Protein AF-A0A1E3HER6-F1 (afdb_monomer_lite)

Sequence (113 aa):
MSRLVAELTNVESRPDEAIKVEYTYLGNSVTRYLETDADEIDHRPRAFIARDSDTNSFQVFSFLRGGPDWRSYTAPCESLGEFGEEIGFDAKTSMVPLSEVSGHGDEAPNERK

Organism: NCBI:txid1295533

Foldseek 3Di:
DDPQPPDPPDKDQAQQKWKWKWWADPNDIDIDTANAQVGWDDPPPAKIWHDPGRIQKIWIWGDQPPDPDIDTGIGGQCCCQVVCVRSVTRIHIDIDGPVVVDPPDDPPPPPDD

Radius of gyration: 16.49 Å; chains: 1; bounding box: 39×60×30 Å

Secondary structure (DSSP, 8-state):
--GGGS--TT--B-TTEEEEEEEEETTEEEEEEE-STT-EEEETTTEEEEE-TTBSEEEEEE-TTS-S--EEEEEEGGGHHHHHHHHT--EEEEEEEHHHH---S--------

pLDDT: mean 76.6, std 16.82, range [33.25, 94.5]

Structure (mmCIF, N/CA/C/O backbone):
data_AF-A0A1E3HER6-F1
#
_entry.id   AF-A0A1E3HER6-F1
#
loop_
_atom_site.group_PDB
_atom_site.id
_atom_site.type_symbol
_atom_site.label_atom_id
_atom_site.label_alt_id
_atom_site.label_comp_id
_atom_site.label_asym_id
_atom_site.label_entity_id
_atom_site.label_seq_id
_atom_site.pdbx_PDB_ins_code
_atom_site.Cartn_x
_atom_site.Cartn_y
_atom_site.Cartn_z
_atom_site.occupancy
_atom_site.B_iso_or_equiv
_atom_site.auth_seq_id
_atom_site.auth_comp_id
_atom_site.auth_asym_id
_atom_site.auth_atom_id
_atom_site.pdbx_PDB_model_num
ATOM 1 N N . MET A 1 1 ? 15.747 -22.242 -2.089 1.00 33.25 1 MET A N 1
ATOM 2 C CA . MET A 1 1 ? 14.344 -22.260 -1.637 1.00 33.25 1 MET A CA 1
ATOM 3 C C . MET A 1 1 ? 13.894 -20.824 -1.501 1.00 33.25 1 MET A C 1
ATOM 5 O O . MET A 1 1 ? 14.561 -20.063 -0.812 1.00 33.25 1 MET A O 1
ATOM 9 N N . SER A 1 2 ? 12.871 -20.436 -2.256 1.00 35.81 2 SER A N 1
ATOM 10 C CA . SER A 1 2 ? 12.367 -19.067 -2.306 1.00 35.81 2 SER A CA 1
ATOM 11 C C . SER A 1 2 ? 11.874 -18.649 -0.925 1.00 35.81 2 SER A C 1
ATOM 13 O O . SER A 1 2 ? 10.928 -19.231 -0.408 1.00 35.81 2 SER A O 1
ATOM 15 N N . ARG A 1 3 ? 12.494 -17.618 -0.351 1.00 40.19 3 ARG A N 1
ATOM 16 C CA . ARG A 1 3 ? 12.094 -16.944 0.897 1.00 40.19 3 ARG A CA 1
ATOM 17 C C . ARG A 1 3 ? 10.776 -16.150 0.737 1.00 40.19 3 ARG A C 1
ATOM 19 O O . ARG A 1 3 ? 10.558 -15.180 1.438 1.00 40.19 3 ARG A O 1
ATOM 26 N N . LEU A 1 4 ? 9.937 -16.536 -0.229 1.00 49.03 4 LEU A N 1
ATOM 27 C CA . LEU A 1 4 ? 8.726 -15.829 -0.672 1.00 49.03 4 LEU A CA 1
ATOM 28 C C . LEU A 1 4 ? 7.452 -16.306 0.046 1.00 49.03 4 LEU A C 1
ATOM 30 O O . LEU A 1 4 ? 6.383 -15.771 -0.201 1.00 49.03 4 LEU A O 1
ATOM 34 N N . VAL A 1 5 ? 7.559 -17.315 0.914 1.00 44.72 5 VAL A N 1
ATOM 35 C CA . VAL A 1 5 ? 6.443 -17.854 1.714 1.00 44.72 5 VAL A CA 1
ATOM 36 C C . VAL A 1 5 ? 6.904 -18.082 3.157 1.00 44.72 5 VAL A C 1
ATOM 38 O O . VAL A 1 5 ? 6.536 -19.063 3.796 1.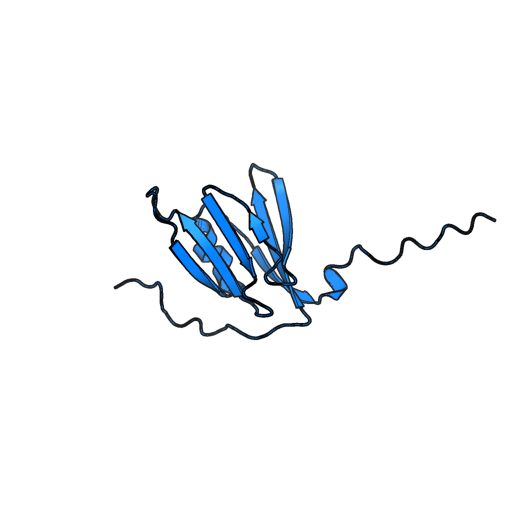00 44.72 5 VAL A O 1
ATOM 41 N N . ALA A 1 6 ? 7.798 -17.227 3.663 1.00 42.94 6 ALA A N 1
ATOM 42 C CA . ALA A 1 6 ? 7.960 -17.131 5.107 1.00 42.94 6 ALA A CA 1
ATOM 43 C C . ALA A 1 6 ? 6.688 -16.444 5.605 1.00 42.94 6 ALA A C 1
ATOM 45 O O . ALA A 1 6 ? 6.534 -15.245 5.415 1.00 42.94 6 ALA A O 1
ATOM 46 N N . GLU A 1 7 ? 5.747 -17.281 6.038 1.00 48.38 7 GLU A N 1
ATOM 47 C CA . GLU A 1 7 ? 4.558 -17.006 6.839 1.00 48.38 7 GLU A CA 1
ATOM 48 C C . GLU A 1 7 ? 4.267 -15.510 7.020 1.00 48.38 7 GLU A C 1
ATOM 50 O O . GLU A 1 7 ? 4.956 -14.812 7.758 1.00 48.38 7 GLU A O 1
ATOM 55 N N . LEU A 1 8 ? 3.228 -15.030 6.335 1.00 58.78 8 LEU A N 1
ATOM 56 C CA . LEU A 1 8 ? 2.583 -13.741 6.577 1.00 58.78 8 LEU A CA 1
ATOM 57 C C . LEU A 1 8 ? 2.040 -13.714 8.017 1.00 58.78 8 LEU A C 1
ATOM 59 O O . LEU A 1 8 ? 0.846 -13.884 8.234 1.00 58.78 8 LEU A O 1
ATOM 63 N N . THR A 1 9 ? 2.902 -13.587 9.025 1.00 59.31 9 THR A N 1
ATOM 64 C CA . THR A 1 9 ? 2.519 -13.796 10.430 1.00 59.31 9 THR A CA 1
ATOM 65 C C . THR A 1 9 ? 1.712 -12.650 11.034 1.00 59.31 9 THR A C 1
ATOM 67 O O . THR A 1 9 ? 1.248 -12.795 12.156 1.00 59.31 9 THR A O 1
ATOM 70 N N . ASN A 1 10 ? 1.488 -11.553 10.306 1.00 73.69 10 ASN A N 1
ATOM 71 C CA . ASN A 1 10 ? 0.916 -10.318 10.854 1.00 73.69 10 ASN A CA 1
ATOM 72 C C . ASN A 1 10 ? -0.229 -9.735 10.003 1.00 73.69 10 ASN A C 1
ATOM 74 O O . ASN A 1 10 ? -0.445 -8.525 10.020 1.00 73.69 10 ASN A O 1
ATOM 78 N N . VAL A 1 11 ? -0.946 -10.567 9.236 1.00 86.94 11 VAL A N 1
ATOM 79 C CA . VAL A 1 11 ? -2.130 -10.111 8.486 1.00 86.94 11 VAL A CA 1
ATOM 80 C C . VAL A 1 11 ? -3.369 -10.165 9.375 1.00 86.94 11 VAL A C 1
ATOM 82 O O . VAL A 1 11 ? -3.758 -11.226 9.859 1.00 86.94 11 VAL A O 1
ATOM 85 N N . GLU A 1 12 ? -4.002 -9.015 9.566 1.00 90.19 12 GLU A N 1
ATOM 86 C CA . GLU A 1 12 ? -5.171 -8.809 10.414 1.00 90.19 12 GLU A CA 1
ATOM 87 C C . GLU A 1 12 ? -6.226 -7.982 9.670 1.00 90.19 12 GLU A C 1
ATOM 89 O O . GLU A 1 12 ? -5.892 -7.071 8.912 1.00 90.19 12 GLU A O 1
ATOM 94 N N . SER A 1 13 ? -7.507 -8.275 9.913 1.00 91.56 13 SER A N 1
ATOM 95 C CA . SER A 1 13 ? -8.631 -7.456 9.436 1.00 91.56 13 SER A CA 1
ATOM 96 C C . SER A 1 13 ? -8.663 -6.127 10.196 1.00 91.56 13 SER A C 1
ATOM 98 O O . SER A 1 13 ? -8.592 -6.113 11.426 1.00 91.56 13 SER A O 1
ATOM 100 N N . ARG A 1 14 ? -8.732 -5.019 9.452 1.00 92.88 14 ARG A N 1
ATOM 101 C CA . ARG A 1 14 ? -8.686 -3.620 9.907 1.00 92.88 14 ARG A CA 1
ATOM 102 C C . ARG A 1 14 ? -9.716 -2.762 9.141 1.00 92.88 14 ARG A C 1
ATOM 104 O O . ARG A 1 14 ? -9.326 -1.824 8.444 1.00 92.88 14 ARG A O 1
ATOM 111 N N . PRO A 1 15 ? -11.022 -3.065 9.240 1.00 92.75 15 PRO A N 1
ATOM 112 C CA . PRO A 1 15 ? -12.056 -2.420 8.425 1.00 92.75 15 PRO A CA 1
ATOM 113 C C . PRO A 1 15 ? -12.256 -0.929 8.737 1.00 92.75 15 PRO A C 1
ATOM 115 O O . PRO A 1 15 ? -12.721 -0.192 7.877 1.00 92.75 15 PRO A O 1
ATOM 118 N N . ASP A 1 16 ? -11.883 -0.477 9.938 1.00 93.50 16 ASP A N 1
ATOM 119 C CA . ASP A 1 16 ? -12.033 0.916 10.389 1.00 93.50 16 ASP A CA 1
ATOM 120 C C . ASP A 1 16 ? -10.762 1.770 10.189 1.00 93.50 16 ASP A C 1
ATOM 122 O O . ASP A 1 16 ? -10.687 2.926 10.622 1.00 93.50 16 ASP A O 1
ATOM 126 N N . GLU A 1 17 ? -9.738 1.208 9.544 1.00 94.50 17 GLU A N 1
ATOM 127 C CA . GLU A 1 17 ? -8.456 1.860 9.273 1.00 94.50 17 GLU A CA 1
ATOM 128 C C . GLU A 1 17 ? -8.146 1.802 7.773 1.00 94.50 17 GLU A C 1
ATOM 130 O O . GLU A 1 17 ? -8.567 0.873 7.092 1.00 94.50 17 GLU A O 1
ATOM 135 N N . ALA A 1 18 ? -7.370 2.755 7.263 1.00 94.19 18 ALA A N 1
ATOM 136 C CA . ALA A 1 18 ? -6.752 2.727 5.942 1.00 94.19 18 ALA A CA 1
ATOM 137 C C . ALA A 1 18 ? -5.253 2.460 6.050 1.00 94.19 18 ALA A C 1
ATOM 139 O O . ALA A 1 18 ? -4.612 2.775 7.058 1.00 94.19 18 ALA A O 1
ATOM 140 N N . ILE A 1 19 ? -4.667 1.954 4.966 1.00 93.81 19 ILE A N 1
ATOM 141 C CA . ILE A 1 19 ? -3.215 1.921 4.838 1.00 93.81 19 ILE A CA 1
ATOM 142 C C . ILE A 1 19 ? -2.742 3.238 4.227 1.00 93.81 19 ILE A C 1
ATOM 144 O O . ILE A 1 19 ? -2.985 3.516 3.053 1.00 93.81 19 ILE A O 1
ATOM 148 N N . LYS A 1 20 ? -2.039 4.050 5.015 1.00 94.38 20 LYS A N 1
ATOM 149 C CA . LYS A 1 20 ? -1.319 5.222 4.517 1.00 94.38 20 LYS A CA 1
ATOM 150 C C . LYS A 1 20 ? 0.002 4.767 3.905 1.00 94.38 20 LYS A C 1
ATOM 152 O O . LYS A 1 20 ? 0.784 4.084 4.562 1.00 94.38 20 LYS A O 1
ATOM 157 N N . VAL A 1 21 ? 0.258 5.179 2.670 1.00 91.56 21 VAL A N 1
ATOM 158 C CA . VAL A 1 21 ? 1.479 4.888 1.914 1.00 91.56 21 VAL A CA 1
ATOM 159 C C . VAL A 1 21 ? 2.125 6.204 1.504 1.00 91.56 21 VAL A C 1
ATOM 161 O O . VAL A 1 21 ? 1.532 7.003 0.781 1.00 91.56 21 VAL A O 1
ATOM 164 N N . GLU A 1 22 ? 3.347 6.435 1.960 1.00 91.12 22 GLU A N 1
ATOM 165 C CA . GLU A 1 22 ? 4.142 7.626 1.672 1.00 91.12 22 GLU A CA 1
ATOM 166 C C . GLU A 1 22 ? 5.392 7.214 0.904 1.00 91.12 22 GLU A C 1
ATOM 168 O O . GLU A 1 22 ? 6.184 6.415 1.393 1.00 91.12 22 GLU A O 1
ATOM 173 N N . TYR A 1 23 ? 5.580 7.745 -0.300 1.00 87.44 23 TYR A N 1
ATOM 174 C CA . TYR A 1 23 ? 6.687 7.351 -1.170 1.00 87.44 23 TYR A CA 1
ATOM 175 C C . TYR A 1 23 ? 7.112 8.499 -2.084 1.00 87.44 23 TYR A C 1
ATOM 177 O O . TYR A 1 23 ? 6.383 9.476 -2.270 1.00 87.44 23 TYR A O 1
ATOM 185 N N . THR A 1 24 ? 8.307 8.396 -2.669 1.00 85.31 24 THR A N 1
ATOM 186 C CA . THR A 1 24 ? 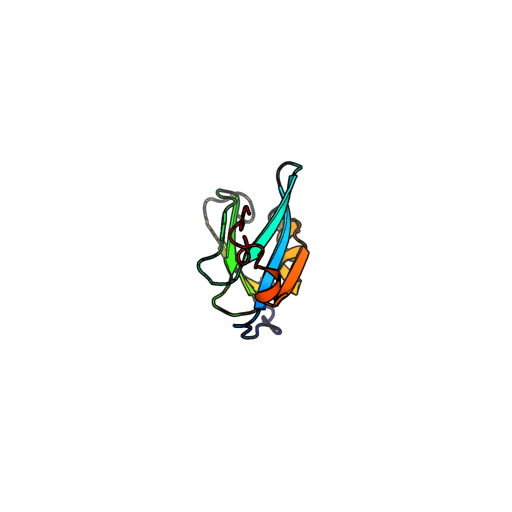8.785 9.360 -3.670 1.00 85.31 24 THR A CA 1
ATOM 187 C C . THR A 1 24 ? 8.742 8.741 -5.058 1.00 85.31 24 THR A C 1
ATOM 189 O O . THR A 1 24 ? 9.372 7.718 -5.309 1.00 85.31 24 THR A O 1
ATOM 192 N N . TYR A 1 25 ? 8.051 9.392 -5.991 1.00 77.62 25 TYR A N 1
ATOM 193 C CA . TYR A 1 25 ? 7.972 8.958 -7.381 1.00 77.62 25 TYR A CA 1
ATOM 194 C C . TYR A 1 25 ? 8.374 10.082 -8.328 1.00 77.62 25 TYR A C 1
ATOM 196 O O . TYR A 1 25 ? 7.824 11.183 -8.289 1.00 77.62 25 TYR A O 1
ATOM 204 N N . LEU A 1 26 ? 9.375 9.810 -9.173 1.00 79.94 26 LEU A N 1
ATOM 205 C CA . LEU A 1 26 ? 9.950 10.781 -10.116 1.00 79.94 26 LEU A CA 1
ATOM 206 C C . LEU A 1 26 ? 10.315 12.129 -9.454 1.00 79.94 26 LEU A C 1
ATOM 208 O O . LEU A 1 26 ? 10.141 13.188 -10.049 1.00 79.94 26 LEU A O 1
ATOM 212 N N . GLY A 1 27 ? 10.804 12.080 -8.209 1.00 81.25 27 GLY A N 1
ATOM 213 C CA . GLY A 1 27 ? 11.207 13.257 -7.431 1.00 81.25 27 GLY A CA 1
ATOM 214 C C . GLY A 1 27 ? 10.080 13.968 -6.675 1.00 81.25 27 GLY A C 1
ATOM 215 O O . GLY A 1 27 ? 10.357 14.956 -6.004 1.00 81.25 27 GLY A O 1
ATOM 216 N N . ASN A 1 28 ? 8.840 13.476 -6.741 1.00 83.62 28 ASN A N 1
ATOM 217 C CA . ASN A 1 28 ? 7.704 14.043 -6.013 1.00 83.62 28 ASN A CA 1
ATOM 218 C C . ASN A 1 28 ? 7.301 13.137 -4.853 1.00 83.62 28 ASN A C 1
ATOM 220 O O . ASN A 1 28 ? 7.123 11.933 -5.043 1.00 83.62 28 ASN A O 1
ATOM 224 N N . SER A 1 29 ? 7.117 13.722 -3.672 1.00 88.38 29 SER A N 1
ATOM 225 C CA . SER A 1 29 ? 6.517 13.031 -2.532 1.00 88.38 29 SER A CA 1
ATOM 226 C C . SER A 1 29 ? 5.022 12.841 -2.770 1.00 88.38 29 SER A C 1
ATOM 228 O O . SER A 1 29 ? 4.307 13.796 -3.074 1.00 88.38 29 SER A O 1
ATOM 230 N N . VAL A 1 30 ? 4.559 11.604 -2.634 1.00 88.50 30 VAL A N 1
ATOM 231 C CA . VAL A 1 30 ? 3.165 11.205 -2.797 1.00 88.50 30 VAL A CA 1
ATOM 232 C C . VAL A 1 30 ? 2.704 10.534 -1.511 1.00 88.50 30 VAL A C 1
ATOM 234 O O . VAL A 1 30 ? 3.407 9.694 -0.950 1.00 88.50 30 VAL A O 1
ATOM 237 N N . THR A 1 31 ? 1.500 10.886 -1.074 1.00 91.19 31 THR A N 1
ATOM 238 C CA . THR A 1 31 ? 0.776 10.173 -0.022 1.00 91.19 31 THR A CA 1
ATOM 239 C C . THR A 1 31 ? -0.485 9.578 -0.630 1.00 91.19 31 THR A C 1
ATOM 241 O O . THR A 1 31 ? -1.246 10.274 -1.306 1.00 91.19 31 THR A O 1
ATOM 244 N N . ARG A 1 32 ? -0.699 8.284 -0.407 1.00 91.75 32 ARG A N 1
ATOM 245 C CA . ARG A 1 32 ? -1.921 7.563 -0.763 1.00 91.75 32 ARG A CA 1
ATOM 246 C C . ARG A 1 32 ? -2.520 6.937 0.480 1.00 91.75 32 ARG A C 1
ATOM 248 O O . ARG A 1 32 ? -1.793 6.554 1.390 1.00 91.75 32 ARG A O 1
ATOM 255 N N . TYR A 1 33 ? -3.836 6.838 0.488 1.00 93.12 33 TYR A N 1
ATOM 256 C CA . TYR A 1 33 ? -4.594 6.127 1.502 1.00 93.12 33 TYR A CA 1
ATOM 257 C C . TYR A 1 33 ? -5.353 5.035 0.770 1.00 93.12 3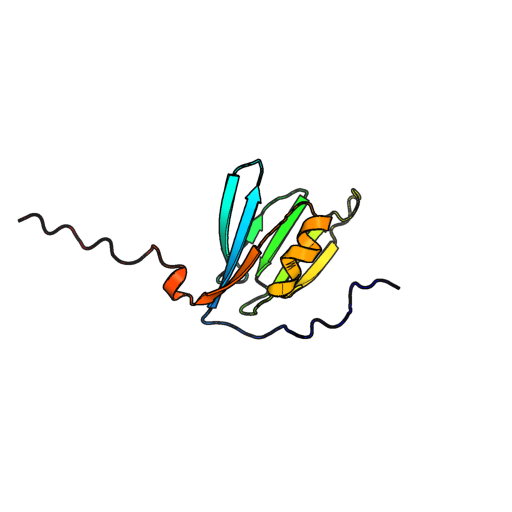3 TYR A C 1
ATOM 259 O O . TYR A 1 33 ? -6.033 5.333 -0.208 1.00 93.12 33 TYR A O 1
ATOM 267 N N . LEU A 1 34 ? -5.158 3.789 1.187 1.00 93.06 34 LEU A N 1
ATOM 268 C CA . LEU A 1 34 ? -5.878 2.648 0.642 1.00 93.06 34 LEU A CA 1
ATOM 269 C C . LEU A 1 34 ? -6.908 2.220 1.684 1.00 93.06 34 LEU A C 1
ATOM 271 O O . LEU A 1 34 ? -6.546 1.645 2.714 1.00 93.06 34 LEU A O 1
ATOM 275 N N . GLU A 1 35 ? -8.168 2.580 1.456 1.00 92.00 35 GLU A N 1
ATOM 276 C CA . GLU A 1 35 ? -9.286 2.284 2.354 1.00 92.00 35 GLU A CA 1
ATOM 277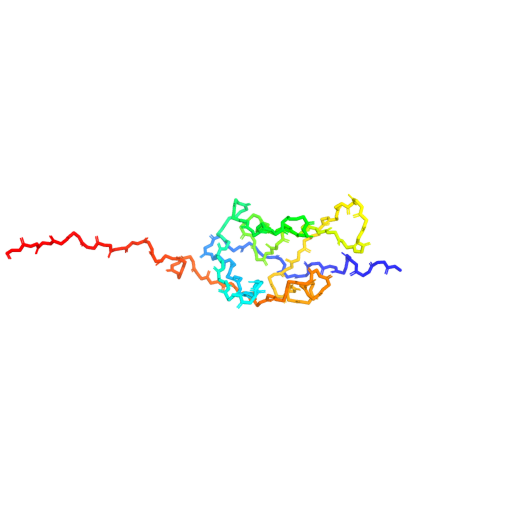 C C . GLU A 1 35 ? -9.843 0.890 2.065 1.00 92.00 35 GLU A C 1
ATOM 279 O O . GLU A 1 35 ? -10.194 0.156 2.983 1.00 92.00 35 GLU A O 1
ATOM 284 N N . THR A 1 36 ? -9.855 0.485 0.800 1.00 88.19 36 THR A N 1
ATOM 285 C CA . THR A 1 36 ? -10.442 -0.770 0.322 1.00 88.19 36 THR A CA 1
ATOM 286 C C . THR A 1 36 ? -9.561 -1.427 -0.740 1.00 88.19 36 THR A C 1
ATOM 288 O O . THR A 1 36 ? -8.571 -0.848 -1.186 1.00 88.19 36 THR A O 1
ATOM 291 N N . ASP A 1 37 ? -9.932 -2.628 -1.186 1.00 84.56 37 ASP A N 1
ATOM 292 C CA . ASP A 1 37 ? -9.285 -3.316 -2.311 1.00 84.56 37 ASP A CA 1
ATOM 293 C C . ASP A 1 37 ? -9.485 -2.613 -3.664 1.00 84.56 37 ASP A C 1
ATOM 295 O O . ASP A 1 37 ? -8.776 -2.914 -4.622 1.00 84.56 37 ASP A O 1
ATOM 299 N N . ALA A 1 38 ? -10.416 -1.656 -3.742 1.00 87.31 38 ALA A N 1
ATOM 300 C CA . ALA A 1 38 ? -10.588 -0.800 -4.910 1.00 87.31 38 ALA A CA 1
ATOM 301 C C . ALA A 1 38 ? -9.540 0.325 -4.991 1.00 87.31 38 ALA A C 1
ATOM 303 O O . ALA A 1 38 ? -9.369 0.921 -6.057 1.00 87.31 38 ALA A O 1
ATOM 304 N N . ASP A 1 39 ? -8.848 0.629 -3.888 1.00 88.94 39 ASP A N 1
ATOM 305 C CA . ASP A 1 39 ? -7.810 1.650 -3.860 1.00 88.94 39 ASP A CA 1
ATOM 306 C C . ASP A 1 39 ? -6.466 1.059 -4.284 1.00 88.94 39 ASP A C 1
ATOM 308 O O . ASP A 1 39 ? -5.935 0.120 -3.680 1.00 88.94 39 ASP A O 1
ATOM 312 N N . GLU A 1 40 ? -5.885 1.658 -5.321 1.00 90.00 40 GLU A N 1
ATOM 313 C CA . GLU A 1 40 ? -4.682 1.152 -5.966 1.00 90.00 40 GLU A CA 1
ATOM 314 C C . GLU A 1 40 ? -3.622 2.236 -6.188 1.00 90.00 40 GLU A C 1
ATOM 316 O O . GLU A 1 40 ? -3.891 3.410 -6.460 1.00 90.00 40 GLU A O 1
ATOM 321 N N . ILE A 1 41 ? -2.368 1.807 -6.111 1.00 89.31 41 ILE A N 1
ATOM 322 C CA . ILE A 1 41 ? -1.196 2.547 -6.553 1.00 89.31 41 ILE A CA 1
ATOM 323 C C . ILE A 1 41 ? -0.744 1.919 -7.866 1.00 89.31 41 ILE A C 1
ATOM 325 O O . ILE A 1 41 ? -0.078 0.879 -7.896 1.00 89.31 41 ILE A O 1
ATOM 329 N N . ASP A 1 42 ? -1.110 2.572 -8.965 1.00 87.75 42 ASP A N 1
ATOM 330 C CA . ASP A 1 42 ? -0.734 2.136 -10.301 1.00 87.75 42 ASP A CA 1
ATOM 331 C C . ASP A 1 42 ? 0.581 2.782 -10.755 1.00 87.75 42 ASP A C 1
ATOM 333 O O . ASP A 1 42 ? 0.681 3.985 -11.020 1.00 87.75 42 ASP A O 1
ATOM 337 N N . HIS A 1 43 ? 1.605 1.944 -10.880 1.00 81.75 43 HIS A N 1
ATOM 338 C CA . HIS A 1 43 ? 2.896 2.287 -11.463 1.00 81.75 43 HIS A CA 1
ATOM 339 C C . HIS A 1 43 ? 3.253 1.366 -12.627 1.00 81.75 43 HIS A C 1
ATOM 341 O O . HIS A 1 43 ? 4.435 1.109 -12.894 1.00 81.75 43 HIS A O 1
ATOM 347 N N . ARG A 1 44 ? 2.249 0.858 -13.350 1.00 82.81 44 ARG A N 1
ATOM 348 C CA . ARG A 1 44 ? 2.468 0.088 -14.573 1.00 82.81 44 ARG A CA 1
ATOM 349 C C . ARG A 1 44 ? 3.361 0.868 -15.554 1.00 82.81 44 ARG A C 1
ATOM 351 O O . ARG A 1 44 ? 3.234 2.084 -15.687 1.00 82.81 44 ARG A O 1
ATOM 358 N N . PRO A 1 45 ? 4.294 0.183 -16.241 1.00 77.81 45 PRO A N 1
ATOM 359 C CA . PRO A 1 45 ? 4.461 -1.266 -16.294 1.00 77.81 45 PRO A CA 1
ATOM 360 C C . PRO A 1 45 ? 5.420 -1.810 -15.223 1.00 77.81 45 PRO A C 1
ATOM 362 O O . PRO A 1 45 ? 5.969 -2.872 -15.432 1.00 77.81 45 PRO A O 1
ATOM 365 N N . ARG A 1 46 ? 5.722 -1.108 -14.124 1.00 77.56 46 ARG A N 1
ATOM 366 C CA . ARG A 1 46 ? 6.679 -1.606 -13.115 1.00 77.56 46 ARG A CA 1
ATOM 367 C C . ARG A 1 46 ? 6.012 -2.413 -12.013 1.00 77.56 46 ARG A C 1
ATOM 369 O O . ARG A 1 46 ? 6.431 -3.536 -11.732 1.00 77.56 46 ARG A O 1
ATOM 376 N N . ALA A 1 47 ? 5.002 -1.818 -11.393 1.00 81.88 47 ALA A N 1
ATOM 377 C CA . ALA A 1 47 ? 4.299 -2.406 -10.271 1.00 81.88 47 ALA A CA 1
ATOM 378 C C . ALA A 1 47 ? 2.863 -1.893 -10.197 1.00 81.88 47 ALA A C 1
ATOM 380 O O . ALA A 1 47 ? 2.542 -0.819 -10.704 1.00 81.88 47 ALA A O 1
ATOM 381 N N . PHE A 1 48 ? 2.026 -2.677 -9.548 1.00 86.31 48 PHE A N 1
ATOM 382 C CA . PHE A 1 48 ? 0.651 -2.366 -9.222 1.00 86.31 48 PHE A CA 1
ATOM 383 C C . PHE A 1 48 ? 0.403 -2.879 -7.803 1.00 86.31 48 PHE A C 1
ATOM 385 O O . PHE A 1 48 ? 0.723 -4.032 -7.510 1.00 86.31 48 PHE A O 1
ATOM 392 N N . ILE A 1 49 ? -0.070 -2.011 -6.912 1.00 89.19 49 ILE A N 1
ATOM 393 C CA . ILE A 1 49 ? -0.213 -2.310 -5.483 1.00 89.19 49 ILE A CA 1
ATOM 394 C C . ILE A 1 49 ? -1.628 -1.933 -5.064 1.00 89.19 49 ILE A C 1
ATOM 396 O O . ILE A 1 49 ? -2.018 -0.786 -5.244 1.00 89.19 49 ILE A O 1
ATOM 400 N N . ALA A 1 50 ? -2.369 -2.866 -4.484 1.00 91.19 50 ALA A N 1
ATOM 401 C CA . ALA A 1 50 ? -3.697 -2.622 -3.927 1.00 91.19 50 ALA A CA 1
ATOM 402 C C . ALA A 1 50 ? -3.756 -3.127 -2.486 1.00 91.19 50 ALA A C 1
ATOM 404 O O . ALA A 1 50 ? -2.921 -3.941 -2.076 1.00 91.19 50 ALA A O 1
ATOM 405 N N . ARG A 1 51 ? -4.731 -2.658 -1.708 1.00 92.56 51 ARG A N 1
ATOM 406 C CA . ARG A 1 51 ? -5.006 -3.249 -0.395 1.00 92.56 51 ARG A CA 1
ATOM 407 C C . ARG A 1 51 ? -5.594 -4.649 -0.570 1.00 92.56 51 ARG A C 1
ATOM 409 O O . ARG A 1 51 ? -6.385 -4.892 -1.475 1.00 92.56 51 ARG A O 1
ATOM 416 N N . ASP A 1 52 ? -5.212 -5.577 0.298 1.00 90.25 52 ASP A N 1
ATOM 417 C CA . ASP A 1 52 ? -5.827 -6.901 0.344 1.00 90.25 52 ASP A CA 1
ATOM 418 C C . ASP A 1 52 ? -7.109 -6.854 1.194 1.00 90.25 52 ASP A C 1
ATOM 420 O O . ASP A 1 52 ? -7.063 -7.010 2.419 1.00 90.25 52 ASP A O 1
ATOM 424 N N . SER A 1 53 ? -8.254 -6.593 0.552 1.00 89.00 53 SER A N 1
ATOM 425 C CA . SER A 1 53 ? -9.560 -6.414 1.214 1.00 89.00 53 SER A CA 1
ATOM 426 C C . SER A 1 53 ? -9.505 -5.303 2.280 1.00 89.00 53 SER A C 1
ATOM 428 O O . SER A 1 53 ? -8.995 -4.211 2.049 1.00 89.00 53 SER A O 1
ATOM 430 N N . ASP A 1 54 ? -10.012 -5.586 3.470 1.00 89.69 54 ASP A N 1
ATOM 431 C CA . ASP A 1 54 ? -10.027 -4.761 4.666 1.00 89.69 54 ASP A CA 1
ATOM 432 C C . ASP A 1 54 ? -8.830 -5.053 5.586 1.00 89.69 54 ASP A C 1
ATOM 434 O O . ASP A 1 54 ? -8.812 -4.626 6.736 1.00 89.69 54 ASP A O 1
ATOM 438 N N . THR A 1 55 ? -7.802 -5.773 5.128 1.00 92.06 55 THR A N 1
ATOM 439 C CA . THR A 1 55 ? -6.674 -6.168 5.990 1.00 92.06 55 THR A CA 1
ATOM 440 C C . THR A 1 55 ? -5.581 -5.103 6.081 1.00 92.06 5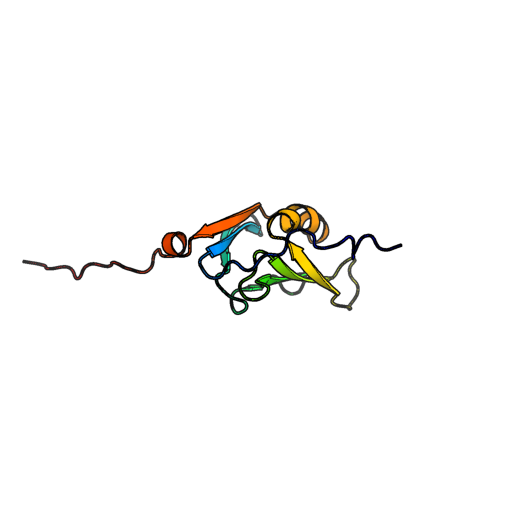5 THR A C 1
ATOM 442 O O . THR A 1 55 ? -5.566 -4.132 5.327 1.00 92.06 55 THR A O 1
ATOM 445 N N . ASN A 1 56 ? -4.627 -5.284 6.991 1.00 92.00 56 ASN A N 1
ATOM 446 C CA . ASN A 1 56 ? -3.379 -4.516 7.046 1.00 92.00 56 ASN A CA 1
ATOM 447 C C . ASN A 1 56 ? -2.312 -5.034 6.058 1.00 92.00 56 ASN A C 1
ATOM 449 O O . ASN A 1 56 ? -1.122 -5.011 6.375 1.00 92.00 56 ASN A O 1
ATOM 453 N N . SER A 1 57 ? -2.695 -5.540 4.888 1.00 91.56 57 SER A N 1
ATOM 454 C CA . SER A 1 57 ? -1.746 -6.039 3.892 1.00 91.56 57 SER A CA 1
ATOM 455 C C . SER A 1 57 ? -2.056 -5.549 2.483 1.00 91.56 57 SER A C 1
ATOM 457 O O . SER A 1 57 ? -3.120 -4.995 2.205 1.00 91.56 57 SER A O 1
ATOM 459 N N . PHE A 1 58 ? -1.079 -5.720 1.601 1.00 89.56 58 PHE A N 1
ATOM 460 C CA . PHE A 1 58 ? -1.139 -5.349 0.199 1.00 89.56 58 PHE A CA 1
ATOM 461 C C . PHE A 1 58 ? -1.133 -6.586 -0.684 1.00 89.56 58 PHE A C 1
ATOM 463 O O . PHE A 1 58 ? -0.379 -7.522 -0.418 1.00 89.56 58 PHE A O 1
ATOM 470 N N . GLN A 1 59 ? -1.849 -6.525 -1.801 1.00 89.25 59 GLN A N 1
ATOM 471 C CA . GLN A 1 59 ? -1.540 -7.333 -2.973 1.00 89.25 59 GLN A CA 1
ATOM 472 C C . GLN A 1 59 ? -0.585 -6.551 -3.876 1.00 89.25 59 GLN A C 1
ATOM 474 O O . GLN A 1 59 ? -0.918 -5.475 -4.374 1.00 89.25 59 GLN A O 1
ATOM 479 N N . VAL A 1 60 ? 0.613 -7.093 -4.092 1.00 85.94 60 VAL A N 1
ATOM 480 C CA . VAL A 1 60 ? 1.646 -6.485 -4.934 1.00 85.94 60 VAL A CA 1
ATOM 481 C C . VAL A 1 60 ? 1.830 -7.315 -6.189 1.00 85.94 60 VAL A C 1
ATOM 483 O O . VAL A 1 60 ? 2.134 -8.505 -6.127 1.00 85.94 60 VAL A O 1
ATOM 486 N N . PHE A 1 61 ? 1.709 -6.661 -7.336 1.00 84.25 61 PHE A N 1
ATOM 487 C CA . PHE A 1 61 ? 1.962 -7.223 -8.650 1.00 84.25 61 PHE A CA 1
ATOM 488 C C . PHE A 1 61 ? 3.166 -6.497 -9.242 1.00 84.25 61 PHE A C 1
ATOM 490 O O . PHE A 1 61 ? 3.132 -5.278 -9.401 1.00 84.25 61 PHE A O 1
ATOM 497 N N . SER A 1 62 ? 4.250 -7.203 -9.558 1.00 80.44 62 SER A N 1
ATOM 498 C CA . SER A 1 62 ? 5.458 -6.565 -10.092 1.00 80.44 62 SER A CA 1
ATOM 499 C C . SER A 1 62 ? 6.228 -7.432 -11.083 1.00 80.44 62 SER A C 1
ATOM 501 O O . SER A 1 62 ? 6.100 -8.661 -11.120 1.00 80.44 62 SER A O 1
ATOM 503 N N . PHE A 1 63 ? 7.070 -6.770 -11.878 1.00 73.88 63 PHE A N 1
ATOM 504 C CA . PHE A 1 63 ? 8.067 -7.421 -12.723 1.00 73.88 63 PHE A CA 1
ATOM 505 C C . PHE A 1 63 ? 9.396 -7.536 -11.984 1.00 73.88 63 PHE A C 1
ATOM 507 O O . PHE A 1 63 ? 10.291 -6.698 -12.116 1.00 73.88 63 PHE A O 1
ATOM 514 N N . LEU A 1 64 ? 9.558 -8.605 -11.213 1.00 61.16 64 LEU A N 1
ATOM 515 C CA . LEU A 1 64 ? 10.856 -8.913 -10.624 1.00 61.16 64 LEU A CA 1
ATOM 516 C C . LEU A 1 64 ? 11.804 -9.386 -11.743 1.00 61.16 64 LEU A C 1
ATOM 518 O O . LEU A 1 64 ? 11.588 -10.432 -12.351 1.00 61.16 64 LEU A O 1
ATOM 522 N N . ARG A 1 65 ? 12.873 -8.619 -12.003 1.00 57.53 65 ARG A N 1
ATOM 523 C CA . ARG A 1 65 ? 13.972 -8.937 -12.947 1.00 57.53 65 ARG A CA 1
ATOM 524 C C . ARG A 1 65 ? 13.640 -8.932 -14.450 1.00 57.53 65 ARG A C 1
ATOM 526 O O . ARG A 1 65 ? 14.156 -9.767 -15.188 1.00 57.53 65 ARG A O 1
ATOM 533 N N . GLY A 1 66 ? 12.853 -7.969 -14.932 1.00 53.22 66 GLY A N 1
ATOM 534 C CA . GLY A 1 66 ? 12.832 -7.605 -16.364 1.00 53.22 66 GLY A CA 1
ATOM 535 C C . GLY A 1 66 ? 12.325 -8.677 -17.343 1.00 53.22 66 GLY A C 1
ATOM 536 O O . GLY A 1 66 ? 12.577 -8.564 -18.541 1.00 53.22 66 GLY A O 1
ATOM 537 N N . GLY A 1 67 ? 11.638 -9.712 -16.851 1.00 59.09 67 GLY A N 1
ATOM 538 C CA . GLY A 1 67 ? 10.905 -10.677 -17.676 1.00 59.09 67 GLY A CA 1
ATOM 539 C C . GLY A 1 67 ? 9.474 -10.208 -17.980 1.00 59.09 67 GLY A C 1
ATOM 540 O O . GLY A 1 67 ? 9.016 -9.256 -17.360 1.00 59.09 67 GLY A O 1
ATOM 541 N N . PRO A 1 68 ? 8.754 -10.857 -18.912 1.00 61.56 68 PRO A N 1
ATOM 542 C CA . PRO A 1 68 ? 7.361 -10.5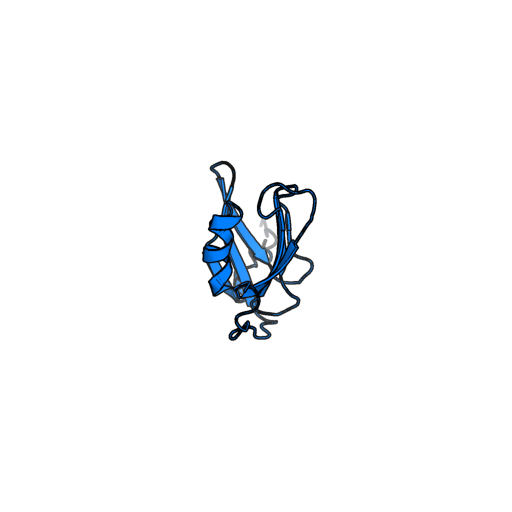36 -19.250 1.00 61.56 68 PRO A CA 1
ATOM 543 C C . PRO A 1 68 ? 6.329 -11.081 -18.243 1.00 61.56 68 PRO A C 1
ATOM 545 O O . PRO A 1 68 ? 5.134 -10.835 -18.403 1.00 61.56 68 PRO A O 1
ATOM 548 N N . ASP A 1 69 ? 6.770 -11.821 -17.223 1.00 69.38 69 ASP A N 1
ATOM 549 C CA . ASP A 1 69 ? 5.889 -12.508 -16.283 1.00 69.38 69 ASP A CA 1
ATOM 550 C C . ASP A 1 69 ? 5.629 -11.662 -15.033 1.00 69.38 69 ASP A C 1
ATOM 552 O O . ASP A 1 69 ? 6.528 -11.415 -14.222 1.00 69.38 69 ASP A O 1
ATOM 556 N N . TRP A 1 70 ? 4.372 -11.257 -14.862 1.00 72.19 70 TRP A N 1
ATOM 557 C CA . TRP A 1 70 ? 3.882 -10.657 -13.627 1.00 72.19 70 TRP A CA 1
ATOM 558 C C . TRP A 1 70 ? 3.959 -11.667 -12.483 1.00 72.19 70 TRP A C 1
ATOM 560 O O . TRP A 1 70 ? 3.489 -12.800 -12.607 1.00 72.19 70 TRP A O 1
ATOM 570 N N . ARG A 1 71 ? 4.512 -11.248 -11.344 1.00 75.56 71 ARG A N 1
ATOM 571 C CA . ARG A 1 71 ? 4.403 -11.997 -10.089 1.00 75.56 71 ARG A CA 1
ATOM 572 C C . ARG A 1 71 ? 3.514 -11.246 -9.122 1.00 75.56 71 ARG A C 1
ATOM 574 O O . ARG A 1 71 ? 3.670 -10.039 -8.971 1.00 75.56 71 ARG A O 1
ATOM 581 N N . SER A 1 72 ? 2.623 -11.982 -8.470 1.00 80.06 72 SER A N 1
ATOM 582 C CA . SER A 1 72 ? 1.780 -11.491 -7.388 1.00 80.06 72 SER A CA 1
ATOM 583 C C . SER A 1 72 ? 2.254 -12.059 -6.056 1.00 80.06 72 SER A C 1
ATOM 585 O O . SER A 1 72 ? 2.544 -13.256 -5.963 1.00 80.06 72 SER A O 1
ATOM 587 N N . TYR A 1 73 ? 2.301 -11.226 -5.028 1.00 78.25 73 TYR A N 1
ATOM 588 C CA . TYR A 1 73 ? 2.500 -11.658 -3.650 1.00 78.25 73 TYR A CA 1
ATOM 589 C C . TYR A 1 73 ? 1.735 -10.747 -2.695 1.00 78.25 73 TYR A C 1
ATOM 591 O O . TYR A 1 73 ? 1.473 -9.586 -3.006 1.00 78.25 73 TYR A O 1
ATOM 599 N N . THR A 1 74 ? 1.388 -11.286 -1.531 1.00 84.88 74 THR A N 1
ATOM 600 C CA . THR A 1 74 ? 0.824 -10.501 -0.432 1.00 84.88 74 THR A CA 1
ATOM 601 C C . THR A 1 74 ? 1.963 -10.021 0.462 1.00 84.88 74 THR A C 1
ATOM 603 O O . THR A 1 74 ? 2.885 -10.790 0.739 1.00 84.88 74 THR A O 1
ATOM 606 N N . ALA A 1 75 ? 1.920 -8.765 0.901 1.00 84.31 75 ALA A N 1
ATOM 607 C CA . ALA A 1 75 ? 2.905 -8.177 1.808 1.00 84.31 75 ALA A CA 1
ATOM 608 C C . ALA A 1 75 ? 2.193 -7.470 2.973 1.00 84.31 75 ALA A C 1
ATOM 610 O O . ALA A 1 75 ? 1.318 -6.644 2.712 1.00 84.31 75 ALA A O 1
ATOM 611 N N . PRO A 1 76 ? 2.536 -7.740 4.246 1.00 88.06 76 PRO A N 1
ATOM 612 C CA . PRO A 1 76 ? 1.984 -6.998 5.373 1.00 88.06 76 PRO A CA 1
ATOM 613 C C . PRO A 1 76 ? 2.374 -5.523 5.285 1.00 88.06 76 PRO A C 1
ATOM 615 O O . PRO A 1 76 ? 3.407 -5.181 4.703 1.00 88.06 76 PRO A O 1
ATOM 618 N N . CYS A 1 77 ? 1.573 -4.658 5.908 1.00 87.06 77 CYS A N 1
ATOM 619 C CA . CYS A 1 77 ? 1.772 -3.213 5.918 1.00 87.06 77 CYS A CA 1
ATOM 620 C C . CYS A 1 77 ? 3.217 -2.854 6.281 1.00 87.06 77 CYS A C 1
ATOM 622 O O . CYS A 1 77 ? 3.869 -2.129 5.539 1.00 87.06 77 CYS A O 1
ATOM 624 N N . GLU A 1 78 ? 3.760 -3.450 7.340 1.00 83.69 78 GLU A N 1
ATOM 625 C CA . GLU A 1 78 ? 5.119 -3.199 7.839 1.00 83.69 78 GLU A CA 1
ATOM 626 C C . GLU A 1 78 ? 6.254 -3.664 6.911 1.00 83.69 78 GLU A C 1
ATOM 628 O O . GLU A 1 78 ? 7.382 -3.200 7.053 1.00 83.69 78 GLU A O 1
ATOM 633 N N . SER A 1 79 ? 5.983 -4.563 5.961 1.00 78.19 79 SER A N 1
ATOM 634 C CA . SER A 1 79 ? 7.020 -5.168 5.114 1.00 78.19 79 SER A CA 1
ATOM 635 C C . SER A 1 79 ? 7.133 -4.529 3.732 1.00 78.19 79 SER A C 1
ATOM 637 O O . SER A 1 79 ? 8.100 -4.805 3.023 1.00 78.19 79 SER A O 1
ATOM 639 N N . LEU A 1 80 ? 6.179 -3.683 3.316 1.00 75.69 80 LEU A N 1
ATOM 640 C CA . LEU A 1 80 ? 6.192 -3.118 1.959 1.00 75.69 80 LEU A CA 1
ATOM 641 C C . LEU A 1 80 ? 7.449 -2.280 1.684 1.00 75.69 80 LEU A C 1
ATOM 643 O O . LEU A 1 80 ? 7.921 -2.291 0.554 1.00 75.69 80 LEU A O 1
ATOM 647 N N . GLY A 1 81 ? 8.024 -1.617 2.692 1.00 68.75 81 GLY A N 1
ATOM 648 C CA . GLY A 1 81 ? 9.284 -0.880 2.536 1.00 68.75 81 GLY A CA 1
ATOM 649 C C . GLY A 1 81 ? 10.455 -1.776 2.112 1.00 68.75 81 GLY A C 1
ATOM 650 O O . GLY A 1 81 ? 11.169 -1.449 1.168 1.00 68.75 81 GLY A O 1
ATOM 651 N N . GLU A 1 82 ? 10.596 -2.956 2.728 1.00 67.19 82 GLU A N 1
ATOM 652 C CA . GLU A 1 82 ? 11.668 -3.914 2.407 1.00 67.19 82 GLU A CA 1
ATOM 653 C C . GLU A 1 82 ? 11.502 -4.521 1.004 1.00 67.19 82 GLU A C 1
ATOM 655 O O . GLU A 1 82 ? 12.476 -4.716 0.277 1.00 67.19 82 GLU A O 1
ATOM 660 N N . PHE A 1 83 ? 10.260 -4.798 0.591 1.00 64.12 83 PHE A N 1
ATOM 661 C CA . PHE A 1 83 ? 9.958 -5.260 -0.772 1.00 64.12 83 PHE A CA 1
ATOM 662 C C . PHE A 1 83 ? 10.070 -4.141 -1.811 1.00 64.12 83 PHE A C 1
ATOM 664 O O . PHE A 1 83 ? 10.394 -4.382 -2.977 1.00 64.12 83 PHE A O 1
ATOM 671 N N . GLY A 1 84 ? 9.807 -2.917 -1.368 1.00 63.44 84 GLY A N 1
ATOM 672 C CA . GLY A 1 84 ? 9.831 -1.693 -2.134 1.00 63.44 84 GLY A CA 1
ATOM 673 C C . GLY A 1 84 ? 11.169 -1.441 -2.810 1.00 63.44 84 GLY A C 1
ATOM 674 O O . GLY A 1 84 ? 11.205 -1.145 -4.004 1.00 63.44 84 GLY A O 1
ATOM 675 N N . GLU A 1 85 ? 12.279 -1.660 -2.106 1.00 65.38 85 GLU A N 1
ATOM 676 C CA . GLU A 1 85 ? 13.623 -1.515 -2.678 1.00 65.38 85 GLU A CA 1
ATOM 677 C C . GLU A 1 85 ? 13.845 -2.414 -3.910 1.00 65.38 85 GLU A C 1
ATOM 679 O O . GLU A 1 85 ? 14.441 -1.974 -4.897 1.00 65.38 85 GLU A O 1
ATOM 684 N N . GLU A 1 86 ? 13.306 -3.643 -3.919 1.00 63.28 86 GLU A N 1
ATOM 685 C CA . GLU A 1 86 ? 13.467 -4.588 -5.038 1.00 63.28 86 GLU A CA 1
ATOM 686 C C . GLU A 1 86 ? 12.705 -4.141 -6.302 1.00 63.28 86 GLU A C 1
ATOM 688 O O . GLU A 1 86 ? 13.129 -4.428 -7.425 1.00 63.28 86 GLU A O 1
ATOM 693 N N . ILE A 1 87 ? 11.609 -3.394 -6.134 1.00 63.31 87 ILE A N 1
ATOM 694 C CA . ILE A 1 87 ? 10.780 -2.861 -7.229 1.00 63.31 87 ILE A CA 1
ATOM 695 C C . ILE A 1 87 ? 11.014 -1.361 -7.497 1.00 63.31 87 ILE A C 1
ATOM 697 O O . ILE A 1 87 ? 10.351 -0.777 -8.358 1.00 63.31 87 ILE A O 1
ATOM 701 N N . GLY A 1 88 ? 11.975 -0.736 -6.805 1.00 65.50 88 GLY A N 1
ATOM 702 C CA . GLY A 1 88 ? 12.276 0.696 -6.912 1.00 65.50 88 GLY A CA 1
ATOM 703 C C . GLY A 1 88 ? 11.174 1.606 -6.353 1.00 65.50 88 GLY A C 1
ATOM 704 O O . GLY A 1 88 ? 10.983 2.715 -6.851 1.00 65.50 88 GLY A O 1
ATOM 705 N N . PHE A 1 89 ? 10.433 1.113 -5.365 1.00 72.38 89 PHE A N 1
ATOM 706 C CA . PHE A 1 89 ? 9.316 1.752 -4.683 1.00 72.38 89 PHE A CA 1
ATOM 707 C C . PHE A 1 89 ? 9.607 1.830 -3.179 1.00 72.38 89 PHE A C 1
ATOM 709 O O . PHE A 1 89 ? 9.046 1.077 -2.395 1.00 72.38 89 PHE A O 1
ATOM 716 N N . ASP A 1 90 ? 10.513 2.716 -2.769 1.00 78.25 90 ASP A N 1
ATOM 717 C CA . ASP A 1 90 ? 10.771 2.947 -1.343 1.00 78.25 90 ASP A CA 1
ATOM 718 C C . ASP A 1 90 ? 9.573 3.674 -0.719 1.00 78.25 90 ASP A C 1
ATOM 720 O O . ASP A 1 90 ? 9.309 4.847 -1.015 1.00 78.25 90 ASP A O 1
ATOM 724 N N . ALA A 1 91 ? 8.799 2.937 0.075 1.00 84.31 91 ALA A N 1
ATOM 725 C CA . ALA A 1 91 ? 7.563 3.411 0.666 1.00 84.31 91 ALA A CA 1
ATOM 726 C C . ALA A 1 91 ? 7.571 3.209 2.175 1.00 84.31 91 ALA A C 1
ATOM 728 O O . ALA A 1 91 ? 7.902 2.140 2.688 1.00 84.31 91 ALA A O 1
ATOM 729 N N . LYS A 1 92 ? 7.126 4.241 2.883 1.00 89.00 92 LYS A N 1
ATOM 730 C CA . LYS A 1 92 ? 6.777 4.168 4.291 1.00 89.00 92 LYS A CA 1
ATOM 731 C C . LYS A 1 92 ? 5.282 3.932 4.415 1.00 89.00 92 LYS A C 1
ATOM 733 O O . LYS A 1 92 ? 4.477 4.630 3.800 1.00 89.00 92 LYS A O 1
ATOM 738 N N . THR A 1 93 ? 4.921 2.969 5.240 1.00 90.62 93 THR A N 1
ATOM 739 C CA . THR A 1 93 ? 3.548 2.511 5.408 1.00 90.62 93 THR A CA 1
ATOM 740 C C . THR A 1 93 ? 3.137 2.562 6.871 1.00 90.62 93 THR A C 1
ATOM 742 O O . THR A 1 93 ? 3.954 2.395 7.780 1.00 90.62 93 THR A O 1
ATOM 745 N N . SER A 1 94 ? 1.860 2.832 7.110 1.00 92.62 94 SER A N 1
ATOM 746 C CA . SER A 1 94 ? 1.267 2.802 8.446 1.00 92.62 94 SER A CA 1
ATOM 747 C C . SER A 1 94 ? -0.240 2.610 8.354 1.00 92.62 94 SER A C 1
ATOM 749 O O . SER A 1 94 ? -0.865 3.117 7.423 1.00 92.62 94 SER A O 1
ATOM 751 N N . MET A 1 95 ? -0.829 1.948 9.347 1.00 93.94 95 MET A N 1
ATOM 752 C CA . MET A 1 95 ? -2.279 1.987 9.540 1.00 93.94 95 MET A CA 1
ATOM 753 C C . MET A 1 95 ? -2.682 3.338 10.134 1.00 93.94 95 MET A C 1
ATOM 755 O O . MET A 1 95 ? -2.000 3.843 11.029 1.00 93.94 95 MET A O 1
ATOM 759 N N . VAL A 1 96 ? -3.763 3.920 9.623 1.00 94.31 96 VAL A N 1
ATOM 760 C CA . VAL A 1 96 ? -4.376 5.145 10.151 1.00 94.31 96 VAL A CA 1
ATOM 761 C C . VAL A 1 96 ? -5.892 4.967 10.218 1.00 94.31 96 VAL A C 1
ATOM 763 O O . VAL A 1 96 ? -6.453 4.319 9.337 1.00 94.31 96 VAL A O 1
ATOM 766 N N . PRO A 1 97 ? -6.594 5.532 11.210 1.00 94.44 97 PRO A N 1
ATOM 767 C CA . PRO A 1 97 ? -8.052 5.475 11.254 1.00 94.44 97 PRO A CA 1
ATOM 768 C C . PRO A 1 97 ? -8.667 6.183 10.039 1.00 94.44 97 PRO A C 1
ATOM 770 O O . PRO A 1 97 ? -8.153 7.207 9.581 1.00 94.44 97 PRO A O 1
ATOM 773 N N . LEU A 1 98 ? -9.809 5.689 9.545 1.00 91.31 98 LEU A N 1
ATOM 774 C CA . LEU A 1 98 ? -10.495 6.282 8.381 1.00 91.31 98 LEU A CA 1
ATOM 775 C C . LEU A 1 98 ? -10.850 7.769 8.570 1.00 91.31 98 LEU A C 1
ATOM 777 O O . LEU A 1 98 ? -10.903 8.532 7.605 1.00 91.31 98 LEU A O 1
ATOM 781 N N . SER A 1 99 ? -11.008 8.225 9.816 1.00 88.81 99 SER A N 1
ATOM 782 C CA . SER A 1 99 ? -11.216 9.642 10.137 1.00 88.81 99 SER A CA 1
ATOM 783 C C . SER A 1 99 ? -10.067 10.558 9.696 1.00 88.81 99 SER A C 1
ATOM 785 O O . SER A 1 99 ? -10.294 11.743 9.483 1.00 88.81 99 SER A O 1
ATOM 787 N N . GLU A 1 100 ? -8.842 10.040 9.562 1.00 86.31 100 GLU A N 1
ATOM 788 C CA . GLU A 1 100 ? -7.674 10.809 9.099 1.00 86.31 100 GLU A CA 1
ATOM 789 C C . GLU A 1 100 ? -7.569 10.889 7.571 1.00 86.31 100 GLU A C 1
ATOM 791 O O . GLU A 1 100 ? -6.893 11.773 7.046 1.00 86.31 100 GLU A O 1
ATOM 796 N N . VAL A 1 101 ? -8.240 9.987 6.850 1.00 82.69 101 VAL A N 1
ATOM 797 C CA . VAL A 1 101 ? -8.270 9.976 5.378 1.00 82.69 101 VAL A CA 1
ATOM 798 C C . VAL A 1 101 ? -9.153 11.113 4.846 1.00 82.69 101 VAL A C 1
ATOM 800 O O . VAL A 1 101 ? -8.937 11.650 3.758 1.00 82.69 101 VAL A O 1
ATOM 803 N N . SER A 1 102 ? -10.114 11.553 5.663 1.00 63.06 102 SER A N 1
ATOM 804 C CA . SER A 1 102 ? -11.080 12.591 5.322 1.00 63.06 102 SER A CA 1
ATOM 805 C C . SER A 1 102 ? -10.528 14.009 5.504 1.00 63.06 102 SER A C 1
ATOM 807 O O . SER A 1 102 ? -10.753 14.678 6.506 1.00 63.06 102 SER A O 1
ATOM 809 N N . GLY A 1 103 ? -9.923 14.517 4.430 1.00 56.09 103 GLY A N 1
ATOM 810 C CA . GLY A 1 103 ? -10.059 15.913 3.994 1.00 56.09 103 GLY A CA 1
ATOM 811 C C . GLY A 1 103 ? -11.304 16.134 3.113 1.00 56.09 103 GLY A C 1
ATOM 812 O O . GLY A 1 103 ? -11.277 16.962 2.204 1.00 56.09 103 GLY A O 1
ATOM 813 N N . HIS A 1 104 ? -12.376 15.362 3.319 1.00 51.25 104 HIS A N 1
ATOM 814 C CA . HIS A 1 104 ? -13.658 15.476 2.614 1.00 51.25 104 HIS A CA 1
ATOM 815 C C . HIS A 1 104 ? -14.811 15.405 3.622 1.00 51.25 104 HIS A C 1
ATOM 817 O O . HIS A 1 104 ? -15.359 14.342 3.889 1.00 51.25 104 HIS A O 1
ATOM 823 N N . GLY A 1 105 ? -15.162 16.557 4.197 1.00 47.75 105 GLY A N 1
ATOM 824 C CA . GLY A 1 105 ? -16.317 16.681 5.086 1.00 47.75 105 GLY A CA 1
ATOM 825 C C . GLY A 1 105 ? -16.261 17.890 6.014 1.00 47.75 105 GLY A C 1
ATOM 826 O O . GLY A 1 105 ? -16.166 17.694 7.212 1.00 47.75 105 GLY A O 1
ATOM 827 N N . ASP A 1 106 ? -16.241 19.105 5.453 1.00 45.81 106 ASP A N 1
ATOM 828 C CA . ASP A 1 106 ? -16.914 20.316 5.975 1.00 45.81 106 ASP A CA 1
ATOM 829 C C . ASP A 1 106 ? -16.438 21.550 5.181 1.00 45.81 106 ASP A C 1
ATOM 831 O O . ASP A 1 106 ? -15.741 22.433 5.683 1.00 45.81 106 ASP A O 1
ATOM 835 N N . GLU A 1 107 ? -16.843 21.654 3.909 1.00 43.97 107 GLU A N 1
ATOM 836 C CA . GLU A 1 107 ? -17.093 22.995 3.373 1.00 43.97 107 GLU A CA 1
ATOM 837 C C . GLU A 1 107 ? -18.425 23.432 3.991 1.00 43.97 107 GLU A C 1
ATOM 839 O O . GLU A 1 107 ? -19.504 23.124 3.484 1.00 43.97 107 GLU A O 1
ATOM 844 N N . ALA A 1 108 ? -18.347 24.069 5.162 1.00 47.94 108 ALA A N 1
ATOM 845 C CA . ALA A 1 108 ? -19.490 24.739 5.760 1.00 47.94 108 ALA A CA 1
ATOM 846 C C . ALA A 1 108 ? -20.108 25.663 4.693 1.00 47.94 108 ALA A C 1
ATOM 848 O O . ALA A 1 108 ? -19.369 26.449 4.086 1.00 47.94 108 ALA A O 1
ATOM 849 N N . PRO A 1 109 ? -21.427 25.597 4.426 1.00 45.75 109 PRO A N 1
ATOM 850 C CA . PRO A 1 109 ? -22.040 26.501 3.472 1.00 45.75 109 PRO A CA 1
ATOM 851 C C . PRO A 1 109 ? -21.796 27.923 3.968 1.00 45.75 109 PRO A C 1
ATOM 853 O O . PRO A 1 109 ? -22.170 28.288 5.080 1.00 45.75 109 PRO A O 1
ATOM 856 N N . ASN A 1 110 ? -21.105 28.699 3.140 1.00 45.84 110 ASN A N 1
ATOM 857 C CA . ASN A 1 110 ? -20.794 30.098 3.366 1.00 45.84 110 ASN A CA 1
ATOM 858 C C . ASN A 1 110 ? -22.100 30.880 3.583 1.00 45.84 110 ASN A C 1
ATOM 860 O O . ASN A 1 110 ? -22.718 31.339 2.621 1.00 45.84 110 ASN A O 1
ATOM 864 N N . GLU A 1 111 ? -22.535 31.033 4.835 1.00 49.97 111 GLU A N 1
ATOM 865 C CA . GLU A 1 111 ? -23.560 32.001 5.210 1.00 49.97 111 GLU A CA 1
ATOM 866 C C . GLU A 1 111 ? -22.955 33.400 5.059 1.00 49.97 111 GLU A C 1
ATOM 868 O O . GLU A 1 111 ? -22.467 34.019 6.004 1.00 49.97 111 GLU A O 1
ATOM 873 N N . ARG A 1 112 ? -22.967 33.909 3.823 1.00 49.03 112 ARG A N 1
ATOM 874 C CA . ARG A 1 112 ? -22.806 35.338 3.576 1.00 49.03 112 ARG A CA 1
ATOM 875 C C . ARG A 1 112 ? -24.050 36.039 4.108 1.00 49.03 112 ARG A C 1
ATOM 877 O O . ARG A 1 112 ? -25.122 35.931 3.513 1.00 49.03 112 ARG A O 1
ATOM 884 N N . LYS A 1 113 ? -23.882 36.743 5.221 1.00 47.44 113 LYS A N 1
ATOM 885 C CA . LYS A 1 113 ? -24.815 37.752 5.718 1.00 47.44 113 LYS A CA 1
ATOM 886 C C . LYS A 1 113 ? -24.335 39.143 5.323 1.00 47.44 113 LYS A C 1
ATOM 888 O O . LYS A 1 113 ? -23.100 39.344 5.306 1.00 47.44 113 LYS A O 1
#